Protein AF-A0A4Y2QGC3-F1 (afdb_monomer_lite)

InterPro domains:
  IPR009447 Phosphatidylinositol anchor biosynthesis protein PIGW/GWT1 [PF06423] (1-118)
  IPR009447 Phosphatidylinositol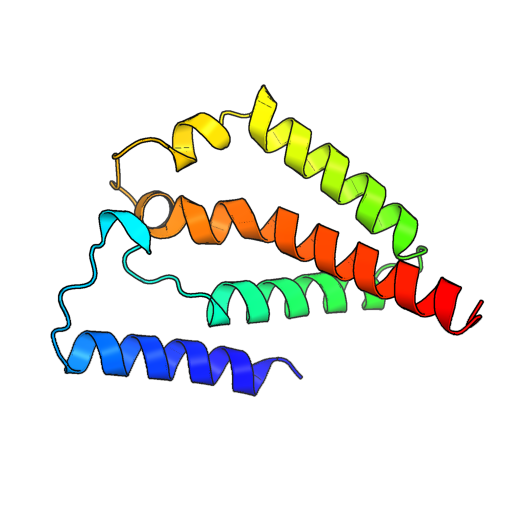 anchor biosynthesis protein PIGW/GWT1 [PTHR20661] (1-118)

Radius of gyration: 16.5 Å; chains: 1; bounding box: 41×24×43 Å

Structure (mmCIF, N/CA/C/O backbone):
data_AF-A0A4Y2QGC3-F1
#
_entry.id   AF-A0A4Y2QGC3-F1
#
loop_
_atom_site.group_PDB
_atom_site.id
_atom_site.type_symbol
_atom_site.label_atom_id
_atom_site.label_alt_id
_atom_site.label_comp_id
_atom_site.label_asym_id
_atom_site.label_entity_id
_atom_site.label_seq_id
_atom_site.pdbx_PDB_ins_code
_atom_site.Cartn_x
_atom_site.Cartn_y
_atom_site.Cartn_z
_atom_site.occupancy
_atom_site.B_iso_or_equiv
_atom_site.auth_seq_id
_atom_site.auth_comp_id
_atom_site.auth_asym_id
_atom_site.auth_atom_id
_atom_site.pdbx_PDB_model_num
ATOM 1 N N . SER A 1 1 ? -15.331 -5.304 -7.173 1.00 56.94 1 SER A N 1
ATOM 2 C CA . SER A 1 1 ? -14.602 -5.978 -8.270 1.00 56.94 1 SER A CA 1
ATOM 3 C C . SER A 1 1 ? -13.261 -5.307 -8.563 1.00 56.94 1 SER A C 1
ATOM 5 O O . SER A 1 1 ? -13.209 -4.079 -8.641 1.00 56.94 1 SER A O 1
ATOM 7 N N . SER A 1 2 ? -12.179 -6.087 -8.681 1.00 72.88 2 SER A N 1
ATOM 8 C CA . SER A 1 2 ? -10.811 -5.617 -9.021 1.00 72.88 2 SER A CA 1
ATOM 9 C C . SER A 1 2 ? -10.367 -6.014 -10.438 1.00 72.88 2 SER A C 1
ATOM 11 O O . SER A 1 2 ? -9.358 -5.524 -10.930 1.00 72.88 2 SER A O 1
ATOM 13 N N . PHE A 1 3 ? -11.158 -6.852 -11.113 1.00 73.31 3 PHE A N 1
ATOM 14 C CA . PHE A 1 3 ? -10.896 -7.395 -12.448 1.00 73.31 3 PHE A CA 1
ATOM 15 C C . PHE A 1 3 ? -10.540 -6.361 -13.540 1.00 73.31 3 PHE A C 1
ATOM 17 O O . PHE A 1 3 ? -9.518 -6.553 -14.195 1.00 73.31 3 PHE A O 1
ATOM 24 N N . PRO A 1 4 ? -11.269 -5.236 -13.722 1.00 77.31 4 PRO A N 1
ATOM 25 C CA . PRO A 1 4 ? -10.924 -4.273 -14.777 1.00 77.31 4 PRO A CA 1
ATOM 26 C C . PRO A 1 4 ? -9.569 -3.589 -14.546 1.00 77.31 4 PRO A C 1
ATOM 28 O O . PRO A 1 4 ? -8.854 -3.291 -15.495 1.00 77.31 4 PRO A O 1
ATOM 31 N N . ILE A 1 5 ? -9.180 -3.387 -13.284 1.00 76.38 5 ILE A N 1
ATOM 32 C CA . ILE A 1 5 ? -7.888 -2.784 -12.917 1.00 76.38 5 ILE A CA 1
ATOM 33 C C . ILE A 1 5 ? -6.751 -3.749 -13.259 1.00 76.38 5 ILE A C 1
ATOM 35 O O . ILE A 1 5 ? -5.720 -3.345 -13.789 1.00 76.38 5 ILE A O 1
ATOM 39 N N . PHE A 1 6 ? -6.960 -5.037 -12.992 1.00 75.31 6 PHE A N 1
ATOM 40 C CA . PHE A 1 6 ? -5.996 -6.077 -13.323 1.00 75.31 6 PHE A CA 1
ATOM 41 C C . PHE A 1 6 ? -5.807 -6.206 -14.841 1.00 75.31 6 PHE A C 1
ATOM 43 O O . PHE A 1 6 ? -4.677 -6.258 -15.325 1.00 75.31 6 PHE A O 1
ATOM 50 N N . LEU A 1 7 ? -6.909 -6.151 -15.598 1.00 80.31 7 LEU A N 1
ATOM 51 C CA . LEU A 1 7 ? -6.891 -6.165 -17.059 1.00 80.31 7 LEU A CA 1
ATOM 52 C C . LEU A 1 7 ? -6.153 -4.949 -17.640 1.00 80.31 7 LEU A C 1
ATOM 54 O O . LEU A 1 7 ? -5.315 -5.108 -18.524 1.00 80.31 7 LEU A O 1
ATOM 58 N N . LEU A 1 8 ? -6.388 -3.748 -17.099 1.00 79.69 8 LEU A N 1
ATOM 59 C CA . LEU A 1 8 ? -5.638 -2.542 -17.473 1.00 79.69 8 LEU A CA 1
ATOM 60 C C . LEU A 1 8 ? -4.131 -2.687 -17.212 1.00 79.69 8 LEU A C 1
ATOM 62 O O . LEU A 1 8 ? -3.321 -2.217 -18.012 1.00 79.69 8 LEU A O 1
ATOM 66 N N . GLY A 1 9 ? -3.746 -3.381 -16.135 1.00 77.19 9 GLY A N 1
ATOM 67 C CA . GLY A 1 9 ? -2.351 -3.717 -15.850 1.00 77.19 9 GLY A CA 1
ATOM 68 C C . GLY A 1 9 ? -1.705 -4.559 -16.950 1.00 77.19 9 GLY A C 1
ATOM 69 O O . GLY A 1 9 ? -0.597 -4.237 -17.385 1.00 77.19 9 GLY A O 1
ATOM 70 N N . PHE A 1 10 ? -2.407 -5.577 -17.454 1.00 78.62 10 PHE A N 1
ATOM 71 C CA . PHE A 1 10 ? -1.927 -6.393 -18.574 1.00 78.62 10 PHE A CA 1
ATOM 72 C C . PHE A 1 10 ? -1.912 -5.643 -19.900 1.00 78.62 10 PHE A C 1
ATOM 74 O O . PHE A 1 10 ? -0.929 -5.745 -20.629 1.00 78.62 10 PHE A O 1
ATOM 81 N N . ILE A 1 11 ? -2.951 -4.858 -20.197 1.00 82.50 11 ILE A N 1
ATOM 82 C CA . ILE A 1 11 ? -3.006 -4.042 -21.417 1.00 82.50 11 ILE A CA 1
ATOM 83 C C . ILE A 1 11 ? -1.820 -3.078 -21.453 1.00 82.50 11 ILE A C 1
ATOM 85 O O . ILE A 1 11 ? -1.127 -2.994 -22.464 1.00 82.50 11 ILE A O 1
ATOM 89 N N . ARG A 1 12 ? -1.525 -2.395 -20.337 1.00 79.00 12 ARG A N 1
ATOM 90 C CA . ARG A 1 12 ? -0.357 -1.509 -20.242 1.00 79.00 12 ARG A CA 1
ATOM 91 C C . ARG A 1 12 ? 0.943 -2.273 -20.461 1.00 79.00 12 ARG A C 1
ATOM 93 O O . ARG A 1 12 ? 1.804 -1.769 -21.175 1.00 79.00 12 ARG A O 1
ATOM 100 N N . LEU A 1 13 ? 1.102 -3.443 -19.838 1.00 77.25 13 LEU A N 1
ATOM 101 C CA . LEU A 1 13 ? 2.297 -4.270 -20.008 1.00 77.25 13 LEU A CA 1
ATOM 102 C C . LEU A 1 13 ? 2.491 -4.612 -21.490 1.00 77.25 13 LEU A C 1
ATOM 104 O O . LEU A 1 13 ? 3.507 -4.228 -22.067 1.00 77.25 13 LEU A O 1
ATOM 108 N N . ALA A 1 14 ? 1.477 -5.229 -22.101 1.00 75.00 14 ALA A N 1
ATOM 109 C CA . ALA A 1 14 ? 1.485 -5.653 -23.495 1.00 75.00 14 ALA A CA 1
ATOM 110 C C . ALA A 1 14 ? 1.745 -4.482 -24.451 1.00 75.00 14 ALA A C 1
ATOM 112 O O . ALA A 1 14 ? 2.606 -4.593 -25.317 1.00 75.00 14 ALA A O 1
ATOM 113 N N . ALA A 1 15 ? 1.085 -3.337 -24.252 1.00 74.94 15 ALA A N 1
ATOM 114 C CA . ALA A 1 15 ? 1.294 -2.144 -25.069 1.00 74.94 15 ALA A CA 1
ATOM 115 C C . ALA A 1 15 ? 2.730 -1.608 -24.950 1.00 74.94 15 ALA A C 1
ATOM 117 O O . ALA A 1 15 ? 3.360 -1.305 -25.959 1.00 74.94 15 ALA A O 1
ATOM 118 N N . THR A 1 16 ? 3.284 -1.527 -23.733 1.00 70.50 16 THR A N 1
ATOM 119 C CA . THR A 1 16 ? 4.655 -1.017 -23.549 1.00 70.50 16 THR A CA 1
ATOM 120 C C . THR A 1 16 ? 5.720 -1.956 -24.105 1.00 70.50 16 THR A C 1
ATOM 122 O O . THR A 1 16 ? 6.728 -1.479 -24.620 1.00 70.50 16 THR A O 1
ATOM 125 N N . THR A 1 17 ? 5.484 -3.269 -24.054 1.00 70.12 17 THR A N 1
ATOM 126 C CA . THR A 1 17 ? 6.364 -4.266 -24.673 1.00 70.12 17 THR A CA 1
ATOM 127 C C . THR A 1 17 ? 6.241 -4.250 -26.198 1.00 70.12 17 THR A C 1
A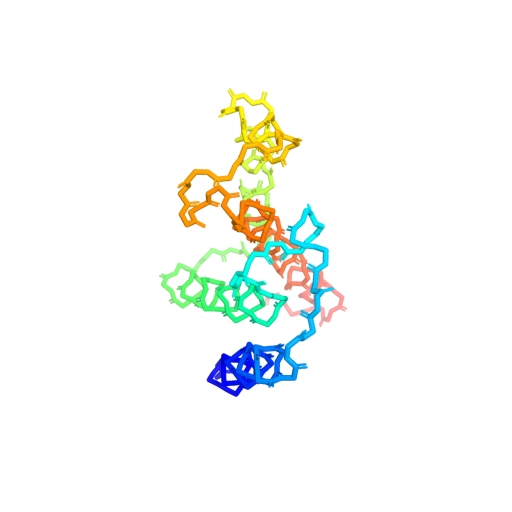TOM 129 O O . THR A 1 17 ? 7.258 -4.285 -26.881 1.00 70.12 17 THR A O 1
ATOM 132 N N . ALA A 1 18 ? 5.025 -4.128 -26.742 1.00 70.00 18 ALA A N 1
ATOM 133 C CA . ALA A 1 18 ? 4.777 -4.114 -28.186 1.00 70.00 18 ALA A CA 1
ATOM 134 C C . ALA A 1 18 ? 5.336 -2.864 -28.885 1.00 70.00 18 ALA A C 1
ATOM 136 O O . ALA A 1 18 ? 5.817 -2.953 -30.008 1.00 70.00 18 ALA A O 1
ATOM 137 N N . VAL A 1 19 ? 5.310 -1.709 -28.214 1.00 71.88 19 VAL A N 1
ATOM 138 C CA . VAL A 1 19 ? 5.859 -0.446 -28.742 1.00 71.88 19 VAL A CA 1
ATOM 139 C C . VAL A 1 19 ? 7.394 -0.393 -28.626 1.00 71.88 19 VAL A C 1
ATOM 141 O O . VAL A 1 19 ? 8.015 0.551 -29.104 1.00 71.88 19 VAL A O 1
ATOM 144 N N . GLY A 1 20 ? 8.037 -1.392 -28.004 1.00 58.72 20 GLY A N 1
ATOM 145 C CA . GLY A 1 20 ? 9.493 -1.405 -27.816 1.00 58.72 20 GLY A CA 1
ATOM 146 C C . GLY A 1 20 ? 9.991 -0.220 -26.986 1.00 58.72 20 GLY A C 1
ATOM 147 O O . GLY A 1 20 ? 11.126 0.230 -27.151 1.00 58.72 20 GLY A O 1
ATOM 148 N N . TYR A 1 21 ? 9.128 0.329 -26.123 1.00 53.47 21 TYR A N 1
ATOM 149 C CA . TYR A 1 21 ? 9.454 1.511 -25.340 1.00 53.47 21 TYR A CA 1
ATOM 150 C C . TYR A 1 21 ? 10.590 1.155 -24.380 1.00 53.47 21 TYR A C 1
ATOM 152 O O . TYR A 1 21 ? 10.407 0.322 -23.487 1.00 53.47 21 TYR A O 1
ATOM 160 N N . HIS A 1 22 ? 11.751 1.793 -24.548 1.00 52.78 22 HIS A N 1
ATOM 161 C CA . HIS A 1 22 ? 12.854 1.719 -23.593 1.00 52.78 22 HIS A CA 1
ATOM 162 C C . HIS A 1 22 ? 12.406 2.386 -22.291 1.00 52.78 22 HIS A C 1
ATOM 164 O O . HIS A 1 22 ? 12.653 3.564 -22.043 1.00 52.78 22 HIS A O 1
ATOM 170 N N . LYS A 1 23 ? 11.691 1.642 -21.446 1.00 56.50 23 LYS A N 1
ATOM 171 C CA . LYS A 1 23 ? 11.524 2.044 -20.055 1.00 56.50 23 LYS A CA 1
ATOM 172 C C . LYS A 1 23 ? 12.906 2.055 -19.434 1.00 56.50 23 LYS A C 1
ATOM 174 O O . LYS A 1 23 ? 13.664 1.102 -19.609 1.00 56.50 23 LYS A O 1
ATOM 179 N N . VAL A 1 24 ? 13.200 3.100 -18.670 1.00 57.62 24 VAL A N 1
ATOM 180 C CA . VAL A 1 24 ? 14.309 3.087 -17.722 1.00 57.62 24 VAL A CA 1
ATOM 181 C C . VAL A 1 24 ? 13.954 2.017 -16.685 1.00 57.62 24 VAL A C 1
ATOM 183 O O . VAL A 1 24 ? 13.303 2.276 -15.678 1.00 57.62 24 VAL A O 1
ATOM 186 N N . VAL A 1 25 ? 14.306 0.764 -16.993 1.00 58.81 25 VAL A N 1
ATOM 187 C CA . VAL A 1 25 ? 14.161 -0.412 -16.125 1.00 58.81 25 VAL A CA 1
ATOM 188 C C . VAL A 1 25 ? 14.684 -0.130 -14.707 1.00 58.81 25 VAL A C 1
ATOM 190 O O . VAL A 1 25 ? 14.070 -0.634 -13.762 1.00 58.81 25 VAL A O 1
ATOM 193 N N . PRO A 1 26 ? 15.731 0.711 -14.528 1.00 57.00 26 PRO A N 1
ATOM 194 C CA . PRO A 1 26 ? 16.154 1.178 -13.219 1.00 57.00 26 PRO A CA 1
ATOM 195 C C . PRO A 1 26 ? 15.111 1.875 -12.348 1.00 57.00 26 PRO A C 1
ATOM 197 O O . PRO A 1 26 ? 15.238 1.780 -11.134 1.00 57.00 26 PRO A O 1
ATOM 200 N N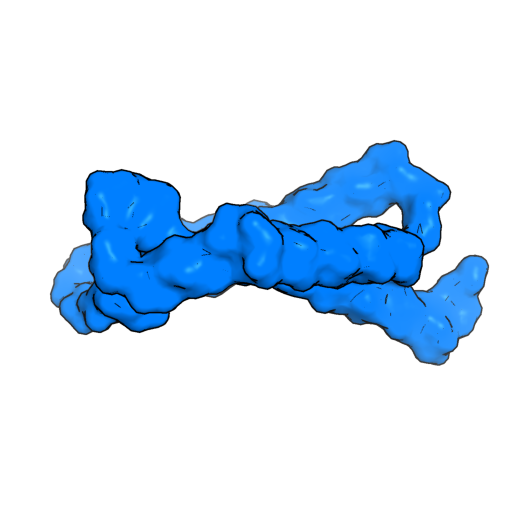 . GLU A 1 27 ? 14.104 2.525 -12.928 1.00 58.56 27 GLU A N 1
ATOM 201 C CA . GLU A 1 27 ? 13.186 3.418 -12.202 1.00 58.56 27 GLU A CA 1
ATOM 202 C C . GLU A 1 27 ? 11.782 2.839 -11.986 1.00 58.56 27 GLU A C 1
ATOM 204 O O . GLU A 1 27 ? 11.047 3.319 -11.132 1.00 58.56 27 GLU A O 1
ATOM 209 N N . TYR A 1 28 ? 11.366 1.853 -12.789 1.00 59.31 28 TYR A N 1
ATOM 210 C CA . TYR A 1 28 ? 9.969 1.381 -12.782 1.00 59.31 28 TYR A CA 1
ATOM 211 C C . TYR A 1 28 ? 9.812 -0.141 -12.708 1.00 59.31 28 TYR A C 1
ATOM 213 O O . TYR A 1 28 ? 8.686 -0.641 -12.656 1.00 59.31 28 TYR A O 1
ATOM 221 N N . GLY A 1 29 ? 10.921 -0.884 -12.698 1.00 66.19 29 GLY A N 1
ATOM 222 C CA . GLY A 1 29 ? 10.915 -2.340 -12.786 1.00 66.19 29 GLY A CA 1
ATOM 223 C C . GLY A 1 29 ? 10.515 -2.870 -14.168 1.00 66.19 29 GLY A C 1
ATOM 224 O O . GLY A 1 29 ? 10.063 -2.140 -15.052 1.00 66.19 29 GLY A O 1
ATOM 225 N N . VAL A 1 30 ? 10.735 -4.170 -14.380 1.00 70.44 30 VAL A N 1
ATOM 226 C CA . VAL A 1 30 ? 10.611 -4.792 -15.715 1.00 70.44 30 VAL A CA 1
ATOM 227 C C . VAL A 1 30 ? 9.157 -5.141 -16.051 1.00 70.44 30 VAL A C 1
ATOM 229 O O . VAL A 1 30 ? 8.679 -4.854 -17.147 1.00 70.44 30 VAL A O 1
ATOM 232 N N . HIS A 1 31 ? 8.442 -5.764 -15.110 1.00 77.50 31 HIS A N 1
ATOM 233 C CA . HIS A 1 31 ? 7.121 -6.362 -15.358 1.00 77.50 31 HIS A CA 1
ATOM 234 C C . HIS A 1 31 ? 6.012 -5.762 -14.497 1.00 77.50 31 HIS A C 1
ATOM 236 O O . HIS A 1 31 ? 4.827 -5.910 -14.796 1.00 77.50 31 HIS A O 1
ATOM 242 N N . TRP A 1 32 ? 6.378 -5.097 -13.410 1.00 78.50 32 TRP A N 1
ATOM 243 C CA . TRP A 1 32 ? 5.428 -4.562 -12.457 1.00 78.50 32 TRP A CA 1
ATOM 244 C C . TRP A 1 32 ? 4.994 -3.154 -12.836 1.00 78.50 32 TRP A C 1
ATOM 246 O O . TRP A 1 32 ? 5.741 -2.377 -13.424 1.00 78.50 32 TRP A O 1
ATOM 256 N N . ASN A 1 33 ? 3.749 -2.813 -12.525 1.00 83.19 33 ASN A N 1
ATOM 257 C CA . ASN A 1 33 ? 3.222 -1.482 -12.771 1.00 83.19 33 ASN A CA 1
ATOM 258 C C . ASN A 1 33 ? 2.238 -1.079 -11.672 1.00 83.19 33 ASN A C 1
ATOM 260 O O . ASN A 1 33 ? 1.786 -1.906 -10.879 1.00 83.19 33 ASN A O 1
ATOM 264 N N . PHE A 1 34 ? 1.887 0.206 -11.661 1.00 80.62 34 PHE A N 1
ATOM 265 C CA . PHE A 1 34 ? 0.960 0.784 -10.691 1.00 80.62 34 PHE A CA 1
ATOM 266 C C . PHE A 1 34 ? -0.389 0.050 -10.620 1.00 80.62 34 PHE A C 1
ATOM 268 O O . PHE A 1 34 ? -0.917 -0.154 -9.529 1.00 80.62 34 PHE A O 1
ATOM 275 N N . PHE A 1 35 ? -0.940 -0.393 -11.756 1.00 82.62 35 PHE A N 1
ATOM 276 C CA . PHE A 1 35 ? -2.227 -1.090 -11.780 1.00 82.62 35 PHE A CA 1
ATOM 277 C C . PHE A 1 35 ? -2.161 -2.445 -11.074 1.00 82.62 35 PHE A C 1
ATOM 279 O O . PHE A 1 35 ? -3.110 -2.804 -10.380 1.00 82.62 35 PHE A O 1
ATOM 286 N N . PHE A 1 36 ? -1.044 -3.170 -11.189 1.00 83.06 36 PHE A N 1
ATOM 287 C CA . PHE A 1 36 ? -0.843 -4.412 -10.442 1.00 83.06 36 PHE A CA 1
ATOM 288 C C . PHE A 1 36 ? -0.748 -4.163 -8.938 1.00 83.06 36 PHE A C 1
ATOM 290 O O . PHE A 1 36 ? -1.444 -4.842 -8.181 1.00 83.06 36 PHE A O 1
ATOM 297 N N . THR A 1 37 ? 0.015 -3.152 -8.505 1.00 88.19 37 THR A N 1
ATOM 298 C CA . THR A 1 37 ? 0.043 -2.751 -7.089 1.00 88.19 37 THR A CA 1
ATOM 299 C C . THR A 1 37 ? -1.363 -2.418 -6.595 1.00 88.19 37 THR A C 1
ATOM 301 O O . THR A 1 37 ? -1.818 -2.986 -5.607 1.00 88.19 37 THR A O 1
ATOM 304 N N . PHE A 1 38 ? -2.101 -1.575 -7.321 1.00 85.44 38 PHE A N 1
ATOM 305 C CA . PHE A 1 38 ? -3.438 -1.142 -6.919 1.00 85.44 38 PHE A CA 1
ATOM 306 C C . PHE A 1 38 ? -4.457 -2.294 -6.885 1.00 85.44 38 PHE A C 1
ATOM 308 O O . PHE A 1 38 ? -5.257 -2.398 -5.951 1.00 85.44 38 PHE A O 1
ATOM 315 N N . ALA A 1 39 ? -4.414 -3.195 -7.871 1.00 87.25 39 ALA A N 1
ATOM 316 C CA . ALA A 1 39 ? -5.273 -4.374 -7.912 1.00 87.25 39 ALA A CA 1
ATOM 317 C C . ALA A 1 39 ? -5.016 -5.299 -6.715 1.00 87.25 39 ALA A C 1
ATOM 319 O O . ALA A 1 39 ? -5.972 -5.723 -6.058 1.00 87.25 39 ALA A O 1
ATOM 320 N N . LEU A 1 40 ? -3.745 -5.572 -6.405 1.00 88.88 40 LEU A N 1
ATOM 321 C CA . LEU A 1 40 ? -3.358 -6.425 -5.283 1.00 88.88 40 LEU A CA 1
ATOM 322 C C . LEU A 1 40 ? -3.688 -5.787 -3.939 1.00 88.88 40 LEU A C 1
ATOM 324 O O . LEU A 1 40 ? -4.274 -6.461 -3.096 1.00 88.88 40 LEU A O 1
ATOM 328 N N . THR A 1 41 ? -3.416 -4.492 -3.755 1.00 91.56 41 THR A N 1
ATOM 329 C CA . THR A 1 41 ? -3.835 -3.757 -2.554 1.00 91.56 41 THR A CA 1
ATOM 330 C C . THR A 1 41 ? -5.335 -3.919 -2.327 1.00 91.56 41 THR A C 1
ATOM 332 O O . THR A 1 41 ? -5.755 -4.325 -1.246 1.00 91.56 41 THR A O 1
ATOM 335 N N . LYS A 1 42 ? -6.154 -3.693 -3.362 1.00 89.50 42 LYS A N 1
ATOM 336 C CA . LYS A 1 42 ? -7.610 -3.836 -3.259 1.00 89.50 42 LYS A CA 1
ATOM 337 C C . LYS A 1 42 ? -8.035 -5.268 -2.925 1.00 89.50 42 LYS A C 1
ATOM 339 O O . LYS A 1 42 ? -8.942 -5.448 -2.117 1.00 89.50 42 LYS A O 1
ATOM 344 N N . MET A 1 43 ? -7.401 -6.278 -3.528 1.00 88.69 43 MET A N 1
ATOM 345 C CA . MET A 1 43 ? -7.685 -7.689 -3.229 1.00 88.69 43 MET A CA 1
ATOM 346 C C . MET A 1 43 ? -7.352 -8.046 -1.776 1.00 88.69 43 MET A C 1
ATOM 348 O O . MET A 1 43 ? -8.179 -8.649 -1.093 1.00 88.69 43 MET A O 1
ATOM 352 N N . ILE A 1 44 ? -6.178 -7.634 -1.290 1.00 90.31 44 ILE A N 1
ATOM 353 C CA . ILE A 1 44 ? -5.725 -7.884 0.083 1.00 90.31 44 ILE A CA 1
ATOM 354 C C . ILE A 1 44 ? -6.673 -7.214 1.077 1.00 90.31 44 ILE A C 1
ATOM 356 O O . ILE A 1 44 ? -7.210 -7.880 1.960 1.00 90.31 44 ILE A O 1
ATOM 360 N N . CYS A 1 45 ? -6.945 -5.920 0.904 1.00 90.19 45 CYS A N 1
ATOM 361 C CA . CYS A 1 45 ? -7.814 -5.179 1.812 1.00 90.19 45 CYS A CA 1
ATOM 362 C C . CYS A 1 45 ? -9.245 -5.728 1.828 1.00 90.19 45 CYS A C 1
ATOM 364 O O . CYS A 1 45 ? -9.828 -5.858 2.901 1.00 90.19 45 CYS A O 1
ATOM 366 N N . TYR A 1 46 ? -9.804 -6.086 0.667 1.00 89.12 46 TYR A N 1
ATOM 367 C CA . TYR A 1 46 ? -11.131 -6.702 0.598 1.00 89.12 46 TYR A CA 1
ATOM 368 C C . TYR A 1 46 ? -11.172 -8.041 1.340 1.00 89.12 46 TYR A C 1
ATOM 370 O O . TYR A 1 46 ? -12.079 -8.266 2.136 1.00 89.12 46 TYR A O 1
ATOM 378 N N . THR A 1 47 ? -10.169 -8.896 1.130 1.00 88.19 47 THR A N 1
ATOM 379 C CA . THR A 1 47 ? -10.078 -10.200 1.802 1.00 88.19 47 THR A CA 1
ATOM 380 C C . THR A 1 47 ? -9.991 -10.032 3.318 1.00 88.19 47 THR A C 1
ATOM 382 O O . THR A 1 47 ? -10.731 -10.683 4.049 1.00 88.19 47 THR A O 1
ATOM 385 N N . ILE A 1 48 ? -9.151 -9.110 3.799 1.00 87.75 48 ILE A N 1
ATOM 386 C CA . ILE A 1 48 ? -9.001 -8.826 5.233 1.00 87.75 48 ILE A CA 1
ATOM 387 C C . ILE A 1 48 ? -10.315 -8.321 5.838 1.00 87.75 48 ILE A C 1
ATOM 389 O O . ILE A 1 48 ? -10.733 -8.835 6.869 1.00 87.75 48 ILE A O 1
ATOM 393 N N . LEU A 1 49 ? -10.987 -7.357 5.198 1.00 86.00 49 LEU A N 1
ATOM 394 C CA . LEU A 1 49 ? -12.258 -6.812 5.696 1.00 86.00 49 LEU A CA 1
ATOM 395 C C . LEU A 1 49 ? -13.398 -7.836 5.668 1.00 86.00 49 LEU A C 1
ATOM 397 O O . LEU A 1 49 ? -14.298 -7.768 6.500 1.00 86.00 49 LEU A O 1
ATOM 401 N N . TYR A 1 50 ? -13.378 -8.757 4.703 1.00 86.50 50 TYR A N 1
ATOM 402 C CA . TYR A 1 50 ? -14.383 -9.807 4.588 1.00 86.50 50 TYR A CA 1
ATOM 403 C C . TYR A 1 50 ? -14.195 -10.901 5.646 1.00 86.50 50 TYR A C 1
ATOM 405 O O . TYR A 1 50 ? -15.166 -11.347 6.254 1.00 86.50 50 TYR A O 1
ATOM 413 N N . VAL A 1 51 ? -12.949 -11.324 5.880 1.00 88.19 51 VAL A N 1
ATOM 414 C CA . VAL A 1 51 ? -12.625 -12.421 6.805 1.00 88.19 51 VAL A CA 1
ATOM 415 C C . VAL A 1 51 ? -12.589 -11.945 8.257 1.00 88.19 51 VAL A C 1
ATOM 417 O O . VAL A 1 51 ? -13.041 -12.659 9.150 1.00 88.19 51 VAL A O 1
ATOM 420 N N . ILE A 1 52 ? -12.062 -10.745 8.513 1.00 86.38 52 ILE A N 1
ATOM 421 C CA . ILE A 1 52 ? -11.790 -10.262 9.866 1.00 86.38 52 ILE A CA 1
ATOM 422 C C . ILE A 1 52 ? -12.654 -9.040 10.181 1.00 86.38 52 ILE A C 1
ATOM 424 O O . ILE A 1 52 ? -12.494 -7.962 9.609 1.00 86.38 52 ILE A O 1
ATOM 4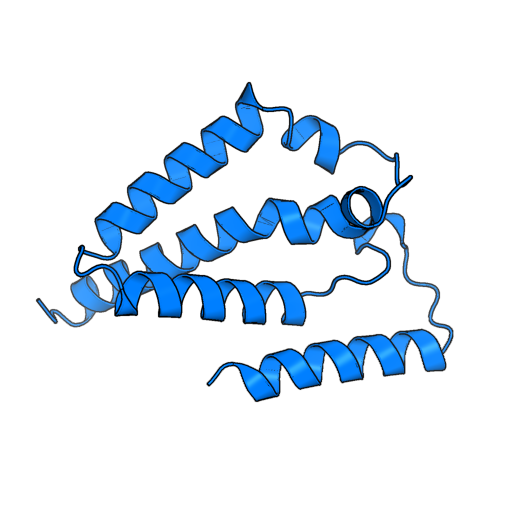28 N N . LYS A 1 53 ? -13.528 -9.183 11.180 1.00 81.62 53 LYS A N 1
ATOM 429 C CA . LYS A 1 53 ? -14.403 -8.111 11.679 1.00 81.62 53 LYS A CA 1
ATOM 430 C C . LYS A 1 53 ? -13.706 -7.239 12.729 1.00 81.62 53 LYS A C 1
ATOM 432 O O . LYS A 1 53 ? -14.185 -7.108 13.850 1.00 81.62 53 LYS A O 1
ATOM 437 N N . LEU A 1 54 ? -12.559 -6.662 12.381 1.00 82.62 54 LEU A N 1
ATOM 438 C CA . LEU A 1 54 ? -11.858 -5.686 13.224 1.00 82.62 54 LEU A CA 1
ATOM 439 C C . LEU A 1 54 ? -11.975 -4.273 12.632 1.00 82.62 54 LEU A C 1
ATOM 441 O O . LEU A 1 54 ? -12.167 -4.118 11.421 1.00 82.62 54 LEU A O 1
ATOM 445 N N . PRO A 1 55 ? -11.871 -3.217 13.460 1.00 86.19 55 PRO A N 1
ATOM 446 C CA . PRO A 1 55 ? -11.905 -1.849 12.968 1.00 86.19 55 PRO A CA 1
ATOM 447 C C . PRO A 1 55 ? -10.718 -1.581 12.036 1.00 86.19 55 PRO A C 1
ATOM 449 O O . PRO A 1 55 ? -9.575 -1.922 12.339 1.00 86.19 55 PRO A O 1
ATOM 452 N N . ALA A 1 56 ? -10.988 -0.913 10.912 1.00 85.94 56 ALA A N 1
ATOM 453 C CA . ALA A 1 56 ? -9.982 -0.593 9.899 1.00 85.94 56 ALA A CA 1
ATOM 454 C C . ALA A 1 56 ? -8.794 0.198 10.476 1.00 85.94 56 ALA A C 1
ATOM 456 O O . ALA A 1 56 ? -7.658 -0.023 10.066 1.00 85.94 56 ALA A O 1
ATOM 457 N N . GLY A 1 57 ? -9.034 1.061 11.470 1.00 88.19 57 GLY A N 1
ATOM 458 C CA . GLY A 1 57 ? -7.974 1.792 12.166 1.00 88.19 57 GLY A CA 1
ATOM 459 C C . GLY A 1 57 ? -6.945 0.894 12.861 1.00 88.19 57 GLY A C 1
ATOM 460 O O . GLY A 1 57 ? -5.757 1.203 12.825 1.00 88.19 57 GLY A O 1
ATOM 461 N N . LEU A 1 58 ? -7.365 -0.243 13.430 1.00 89.25 58 LEU A N 1
ATOM 462 C CA . LEU A 1 58 ? -6.435 -1.183 14.066 1.00 89.25 58 LEU A CA 1
ATOM 463 C C . LEU A 1 58 ? -5.558 -1.878 13.021 1.00 89.25 58 LEU A C 1
ATOM 465 O O . LEU A 1 58 ? -4.356 -2.024 13.230 1.00 89.25 58 LEU A O 1
ATOM 469 N N . PHE A 1 59 ? -6.135 -2.244 11.874 1.00 91.25 59 PHE A N 1
ATOM 470 C CA . PHE A 1 59 ? -5.358 -2.774 10.756 1.00 91.25 59 PHE A CA 1
ATOM 471 C C . PHE A 1 59 ? -4.351 -1.763 10.229 1.00 91.25 59 PHE A C 1
ATOM 473 O O . PHE A 1 59 ? -3.198 -2.130 10.054 1.00 91.25 59 PHE A O 1
ATOM 480 N N . ALA A 1 60 ? -4.749 -0.502 10.045 1.00 91.38 60 ALA A N 1
ATOM 481 C CA . ALA A 1 60 ? -3.833 0.554 9.626 1.00 91.38 60 ALA A CA 1
ATOM 482 C C . ALA A 1 60 ? -2.649 0.708 10.597 1.00 91.38 60 ALA A C 1
ATOM 484 O O . ALA A 1 60 ? -1.497 0.773 10.170 1.00 91.38 60 ALA A O 1
ATOM 485 N N . ALA A 1 61 ? -2.921 0.715 11.906 1.00 92.75 61 ALA A N 1
ATOM 486 C CA . ALA A 1 61 ? -1.881 0.793 12.928 1.00 92.75 61 ALA A CA 1
ATOM 487 C C . ALA A 1 61 ? -0.958 -0.439 12.912 1.00 92.75 61 ALA A C 1
ATOM 489 O O . ALA A 1 61 ? 0.262 -0.308 12.980 1.00 92.75 61 ALA A O 1
ATOM 490 N N . ALA A 1 62 ? -1.515 -1.642 12.771 1.00 92.94 62 ALA A N 1
ATOM 491 C CA . ALA A 1 62 ? -0.716 -2.858 12.686 1.00 92.94 62 ALA A CA 1
ATOM 492 C C . ALA A 1 62 ? 0.160 -2.871 11.424 1.00 92.94 62 ALA A C 1
ATOM 494 O O . ALA A 1 62 ? 1.363 -3.120 11.504 1.00 92.94 62 ALA A O 1
ATOM 495 N N . THR A 1 63 ? -0.411 -2.564 10.256 1.00 92.12 63 THR A N 1
ATOM 496 C CA . THR A 1 63 ? 0.315 -2.626 8.984 1.00 92.12 63 THR A CA 1
ATOM 497 C C . THR A 1 63 ? 1.375 -1.538 8.871 1.00 92.12 63 THR A C 1
ATOM 499 O O . THR A 1 63 ? 2.433 -1.829 8.319 1.00 92.12 63 THR A O 1
ATOM 502 N N . VAL A 1 64 ? 1.166 -0.339 9.438 1.00 94.12 64 VAL A N 1
ATOM 503 C CA . VAL A 1 64 ? 2.203 0.711 9.439 1.00 94.12 64 VAL A CA 1
ATOM 504 C C . VAL A 1 64 ? 3.401 0.313 10.296 1.00 94.12 64 VAL A C 1
ATOM 506 O O . VAL A 1 64 ? 4.542 0.471 9.867 1.00 94.12 64 VAL A O 1
ATOM 509 N N . VAL A 1 65 ? 3.158 -0.269 11.477 1.00 94.56 65 VAL A N 1
ATOM 510 C CA . VAL A 1 65 ? 4.231 -0.733 12.366 1.00 94.56 65 VAL A CA 1
ATOM 511 C C . VAL A 1 65 ? 4.995 -1.874 11.704 1.00 94.56 65 VAL A C 1
ATOM 513 O O . VAL A 1 65 ? 6.221 -1.828 11.633 1.00 94.56 65 VAL A O 1
ATOM 516 N N . ILE A 1 66 ? 4.287 -2.864 11.154 1.00 93.00 66 ILE A N 1
ATOM 517 C CA . ILE A 1 66 ? 4.914 -3.980 10.437 1.00 93.00 66 ILE A CA 1
ATOM 518 C C . ILE A 1 66 ? 5.723 -3.459 9.245 1.00 93.00 66 ILE A C 1
ATOM 520 O O . ILE A 1 66 ? 6.867 -3.872 9.070 1.00 93.00 66 ILE A O 1
ATOM 524 N N . HIS A 1 67 ? 5.181 -2.530 8.451 1.00 92.00 67 HIS A N 1
ATOM 525 C CA . HIS A 1 67 ? 5.891 -1.975 7.296 1.00 92.00 67 HIS A CA 1
ATOM 526 C C . HIS A 1 67 ? 7.158 -1.242 7.706 1.00 92.00 67 HIS A C 1
ATOM 528 O O . HIS A 1 67 ? 8.216 -1.520 7.147 1.00 92.00 67 HIS A O 1
ATOM 534 N N . GLN A 1 68 ? 7.087 -0.400 8.736 1.00 92.62 68 GLN A N 1
ATOM 535 C CA . GLN A 1 68 ? 8.252 0.318 9.238 1.00 92.62 68 GLN A CA 1
ATOM 536 C C . GLN A 1 68 ? 9.318 -0.632 9.799 1.00 92.62 68 GLN A C 1
ATOM 538 O O . GLN A 1 68 ? 10.512 -0.424 9.566 1.00 92.62 68 GLN A O 1
ATOM 543 N N . LEU A 1 69 ? 8.909 -1.690 10.508 1.00 92.06 69 LEU A N 1
ATOM 544 C CA . LEU A 1 69 ? 9.821 -2.708 11.031 1.00 92.06 69 LEU A CA 1
ATOM 545 C C . LEU A 1 69 ? 10.496 -3.487 9.904 1.00 92.06 69 LEU A C 1
ATOM 547 O O . LEU A 1 69 ? 11.713 -3.648 9.924 1.00 92.06 69 LEU A O 1
ATOM 551 N N . VAL A 1 70 ? 9.745 -3.924 8.895 1.00 90.50 70 VAL A N 1
ATOM 552 C CA . VAL A 1 70 ? 10.308 -4.623 7.731 1.00 90.50 70 VAL A CA 1
ATOM 553 C C . VAL A 1 70 ? 11.268 -3.708 6.965 1.00 90.50 70 VAL A C 1
ATOM 555 O O . VAL A 1 70 ? 12.367 -4.127 6.598 1.00 90.50 70 VAL A O 1
ATOM 558 N N . LEU A 1 71 ? 10.902 -2.440 6.784 1.00 89.25 71 LEU A N 1
ATOM 559 C CA . LEU A 1 71 ? 11.736 -1.462 6.095 1.00 89.25 71 LEU A CA 1
ATOM 560 C C . LEU A 1 71 ? 13.053 -1.205 6.839 1.00 89.25 71 LEU A C 1
ATOM 562 O O . LEU A 1 71 ? 14.115 -1.193 6.220 1.00 89.25 71 LEU A O 1
ATOM 566 N N . SER A 1 72 ? 12.982 -1.057 8.164 1.00 87.06 72 SER A N 1
ATOM 567 C CA . SER A 1 72 ? 14.114 -0.629 8.998 1.00 87.06 72 SER A CA 1
ATOM 568 C C . SER A 1 72 ? 14.988 -1.777 9.503 1.00 87.06 72 SER A C 1
ATOM 570 O O . SER A 1 72 ? 16.194 -1.611 9.657 1.00 87.06 72 SER A O 1
ATOM 572 N N . LYS A 1 73 ? 14.388 -2.925 9.835 1.00 85.75 73 LYS A N 1
ATOM 573 C CA . LYS A 1 73 ? 15.063 -4.050 10.505 1.00 85.75 73 LYS A CA 1
ATOM 574 C C . LYS A 1 73 ? 15.261 -5.255 9.595 1.00 85.75 73 LYS A C 1
ATOM 576 O O . LYS A 1 73 ? 16.256 -5.950 9.752 1.00 85.75 73 LYS A O 1
ATOM 581 N N . ALA A 1 74 ? 14.358 -5.496 8.644 1.00 84.94 74 ALA A N 1
ATOM 582 C CA . ALA A 1 74 ? 14.444 -6.655 7.750 1.00 84.94 74 ALA A CA 1
ATOM 583 C C . ALA A 1 74 ? 15.237 -6.381 6.457 1.00 84.94 74 ALA A C 1
ATOM 585 O O . ALA A 1 74 ? 15.256 -7.220 5.561 1.00 84.94 74 ALA A O 1
ATOM 586 N N . GLY A 1 75 ? 15.879 -5.212 6.330 1.00 84.62 75 GLY A N 1
ATOM 587 C CA . GLY A 1 75 ? 16.713 -4.882 5.169 1.00 84.62 75 GLY A CA 1
ATOM 588 C C . GLY A 1 75 ? 15.930 -4.640 3.873 1.00 84.62 75 GLY A C 1
ATOM 589 O O . GLY A 1 75 ? 16.519 -4.603 2.796 1.00 84.62 75 GLY A O 1
ATOM 590 N N . LEU A 1 76 ? 14.606 -4.445 3.935 1.00 85.75 76 LEU A N 1
ATOM 591 C CA . LEU A 1 76 ? 13.825 -4.147 2.732 1.00 85.75 76 LEU A CA 1
ATOM 592 C C . LEU A 1 76 ? 14.251 -2.806 2.108 1.00 85.75 76 LEU A C 1
ATOM 594 O O . LEU A 1 76 ? 14.298 -2.699 0.886 1.00 85.75 76 LEU A O 1
ATOM 598 N N . ALA A 1 77 ? 14.626 -1.811 2.921 1.00 86.69 77 ALA A N 1
ATOM 599 C CA . ALA A 1 77 ? 15.123 -0.528 2.419 1.00 86.69 77 ALA A CA 1
ATOM 600 C C . ALA A 1 77 ? 16.408 -0.686 1.593 1.00 86.69 77 ALA A C 1
ATOM 602 O O . ALA A 1 77 ? 16.506 -0.155 0.488 1.00 86.69 77 ALA A O 1
ATOM 603 N N . THR A 1 78 ? 17.375 -1.457 2.096 1.00 86.06 78 THR A N 1
ATOM 604 C CA . THR A 1 78 ? 18.641 -1.696 1.391 1.00 86.06 78 THR A CA 1
ATOM 605 C C . THR A 1 78 ? 18.424 -2.521 0.126 1.00 86.06 78 THR A C 1
ATOM 607 O O . THR A 1 78 ? 19.054 -2.253 -0.895 1.00 86.06 78 THR A O 1
ATOM 610 N N . LEU A 1 79 ? 17.485 -3.472 0.152 1.00 85.56 79 LEU A N 1
ATOM 611 C CA . LEU A 1 79 ? 17.100 -4.235 -1.030 1.00 85.56 79 LEU A CA 1
ATOM 612 C C . LEU A 1 79 ? 16.476 -3.338 -2.106 1.00 85.56 79 LEU A C 1
ATOM 614 O O . LEU A 1 79 ? 16.883 -3.441 -3.263 1.00 85.56 79 LEU A O 1
ATOM 618 N N . ILE A 1 80 ? 15.539 -2.456 -1.740 1.00 85.56 80 ILE A N 1
ATOM 619 C CA . ILE A 1 80 ? 14.873 -1.532 -2.672 1.00 85.56 80 ILE A CA 1
ATOM 620 C C . ILE A 1 80 ? 15.882 -0.582 -3.329 1.00 85.56 80 ILE A C 1
ATOM 622 O O . ILE A 1 80 ? 15.838 -0.428 -4.543 1.00 85.56 80 ILE A O 1
ATOM 626 N N . VAL A 1 81 ? 16.806 -0.004 -2.555 1.00 85.12 81 VAL A N 1
ATOM 627 C CA . VAL A 1 81 ? 17.803 0.963 -3.059 1.00 85.12 81 VAL A CA 1
ATOM 628 C C . VAL A 1 81 ? 18.924 0.297 -3.865 1.00 85.12 81 VAL A C 1
ATOM 630 O O . VAL A 1 81 ? 19.557 0.944 -4.692 1.00 85.12 81 VAL A O 1
ATOM 633 N N . SER A 1 82 ? 19.187 -0.995 -3.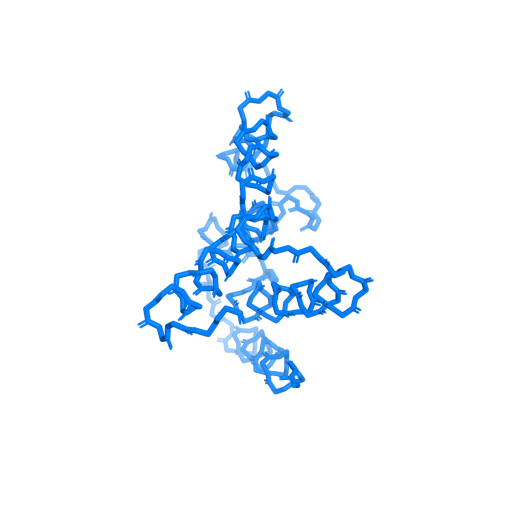651 1.00 84.62 82 SER A N 1
ATOM 634 C CA . SER A 1 82 ? 20.215 -1.720 -4.405 1.00 84.62 82 SER A CA 1
ATOM 635 C C . SER A 1 82 ? 19.958 -1.669 -5.918 1.00 84.62 82 SER A C 1
ATOM 637 O O . SER A 1 82 ? 18.820 -1.731 -6.367 1.00 84.62 82 SER A O 1
ATOM 639 N N . GLU A 1 83 ? 21.003 -1.670 -6.739 1.00 79.88 83 GLU A N 1
ATOM 640 C CA . GLU A 1 83 ? 20.850 -1.764 -8.199 1.00 79.88 83 GLU A CA 1
ATOM 641 C C . GLU A 1 83 ? 20.692 -3.211 -8.697 1.00 79.88 83 GLU A C 1
ATOM 643 O O . GLU A 1 83 ? 20.310 -3.446 -9.844 1.00 79.88 83 GLU A O 1
ATOM 648 N N . MET A 1 84 ? 20.932 -4.207 -7.832 1.00 80.75 84 MET A N 1
ATOM 649 C CA . MET A 1 84 ? 20.854 -5.619 -8.210 1.00 80.75 84 MET A CA 1
ATOM 650 C C . MET A 1 84 ? 19.424 -6.033 -8.587 1.00 80.75 84 MET A C 1
ATOM 652 O O . MET A 1 84 ? 18.466 -5.768 -7.848 1.00 80.75 84 MET A O 1
ATOM 656 N N . ARG A 1 85 ? 19.308 -6.705 -9.743 1.00 77.19 85 ARG A N 1
ATOM 657 C CA . ARG A 1 85 ? 18.067 -7.242 -10.325 1.00 77.19 85 ARG A CA 1
ATOM 658 C C . ARG A 1 85 ? 18.278 -8.652 -10.897 1.00 77.19 85 ARG A C 1
ATOM 660 O O . ARG A 1 85 ? 18.221 -8.850 -12.106 1.00 77.19 85 ARG A O 1
ATOM 667 N N . ARG A 1 86 ? 18.554 -9.637 -10.036 1.00 82.62 86 ARG A N 1
ATOM 668 C CA . ARG A 1 86 ? 18.852 -11.031 -10.437 1.00 82.62 86 ARG A CA 1
ATOM 669 C C . ARG A 1 86 ? 17.608 -11.892 -10.642 1.00 82.62 86 ARG A C 1
ATOM 671 O O . ARG A 1 86 ? 17.605 -12.774 -11.489 1.00 82.62 86 ARG A O 1
ATOM 678 N N . ASN A 1 87 ? 16.554 -11.623 -9.874 1.00 83.50 87 ASN A N 1
ATOM 679 C CA . ASN A 1 87 ? 15.327 -12.422 -9.842 1.00 83.50 87 ASN A CA 1
ATOM 680 C C . ASN A 1 87 ? 14.098 -11.564 -10.164 1.00 83.50 87 ASN A C 1
ATOM 682 O O . ASN A 1 87 ? 14.136 -10.344 -10.007 1.00 83.50 87 ASN A O 1
ATOM 686 N N . PHE A 1 88 ? 12.967 -12.195 -10.506 1.00 82.31 88 PHE A N 1
ATOM 687 C CA . PHE A 1 88 ? 11.694 -11.492 -10.742 1.00 82.31 88 PHE A CA 1
ATOM 688 C C . PHE A 1 88 ? 11.304 -10.563 -9.581 1.00 82.31 88 PHE A C 1
ATOM 690 O O . PHE A 1 88 ? 10.821 -9.455 -9.808 1.00 82.31 88 PHE A O 1
ATOM 697 N N . PHE A 1 89 ? 11.546 -10.991 -8.339 1.00 81.56 89 PHE A N 1
ATOM 698 C CA . PHE A 1 89 ? 11.299 -10.164 -7.160 1.00 81.56 89 PHE A CA 1
ATOM 699 C C . PHE A 1 89 ? 12.202 -8.925 -7.135 1.00 81.56 89 PHE A C 1
ATOM 701 O O . PHE A 1 89 ? 11.702 -7.815 -7.000 1.00 81.56 89 PHE A O 1
ATOM 708 N N . GLU A 1 90 ? 13.513 -9.085 -7.337 1.00 84.19 90 GLU A N 1
ATOM 709 C CA . GLU A 1 90 ? 14.461 -7.962 -7.352 1.00 84.19 90 GLU A CA 1
ATOM 710 C C . GLU A 1 90 ? 14.200 -7.001 -8.523 1.00 84.19 90 GLU A C 1
ATOM 712 O O . GLU A 1 90 ? 14.333 -5.789 -8.376 1.00 84.19 90 GLU A O 1
ATOM 717 N N . ALA A 1 91 ? 13.755 -7.520 -9.669 1.00 84.75 91 ALA A N 1
ATOM 718 C CA . ALA A 1 91 ? 13.396 -6.722 -10.838 1.00 84.75 91 ALA A CA 1
ATOM 719 C C . ALA A 1 91 ? 12.164 -5.825 -10.620 1.00 84.75 91 ALA A C 1
ATOM 721 O O . ALA A 1 91 ? 11.971 -4.872 -11.371 1.00 84.75 91 ALA A O 1
ATOM 722 N N . ASN A 1 92 ? 11.336 -6.127 -9.614 1.00 86.69 92 ASN A N 1
ATOM 723 C CA . ASN A 1 92 ? 10.058 -5.463 -9.333 1.00 86.69 92 ASN A CA 1
ATOM 724 C C . ASN A 1 92 ? 9.921 -5.030 -7.859 1.00 86.69 92 ASN A C 1
ATOM 726 O O . ASN A 1 92 ? 8.825 -4.726 -7.380 1.00 86.69 92 ASN A O 1
ATOM 730 N N . LYS A 1 93 ? 11.035 -5.023 -7.124 1.00 86.94 93 LYS A N 1
ATOM 731 C CA . LYS A 1 93 ? 11.088 -4.884 -5.664 1.00 86.94 93 LYS A CA 1
ATOM 732 C C . LYS A 1 93 ? 10.491 -3.593 -5.125 1.00 86.94 93 LYS A C 1
ATOM 734 O O . LYS A 1 93 ? 9.943 -3.603 -4.032 1.00 86.94 93 LYS A O 1
ATOM 739 N N . GLU A 1 94 ? 10.544 -2.506 -5.884 1.00 85.94 94 GLU A N 1
ATOM 740 C CA . GLU A 1 94 ? 9.928 -1.228 -5.511 1.00 85.94 94 GLU A CA 1
ATOM 741 C C . GLU A 1 94 ? 8.397 -1.347 -5.477 1.00 85.94 94 GLU A C 1
ATOM 743 O O . GLU A 1 94 ? 7.738 -0.964 -4.507 1.00 85.94 94 GLU A O 1
ATOM 748 N N . GLY A 1 95 ? 7.818 -1.964 -6.510 1.00 84.38 95 GLY A N 1
ATOM 749 C CA . GLY A 1 95 ? 6.380 -2.201 -6.605 1.00 84.38 95 GLY A CA 1
ATOM 750 C C . GLY A 1 95 ? 5.870 -3.207 -5.574 1.00 84.38 95 GLY A C 1
ATOM 751 O O . GLY A 1 95 ? 4.799 -3.017 -5.002 1.00 84.38 95 GLY A O 1
ATOM 752 N N . ILE A 1 96 ? 6.650 -4.253 -5.293 1.00 87.56 96 ILE A N 1
ATOM 753 C CA . ILE A 1 96 ? 6.280 -5.277 -4.307 1.00 87.56 96 ILE A CA 1
ATOM 754 C C . ILE A 1 96 ? 6.494 -4.765 -2.875 1.00 87.56 96 ILE A C 1
ATOM 756 O O . ILE A 1 96 ? 5.619 -4.919 -2.024 1.00 87.56 96 ILE A O 1
ATOM 760 N N . GLY A 1 97 ? 7.620 -4.103 -2.604 1.00 87.19 97 GLY A N 1
ATOM 761 C CA . GLY A 1 97 ? 7.954 -3.550 -1.289 1.00 87.19 97 GLY A CA 1
ATOM 762 C C . GLY A 1 97 ? 7.031 -2.409 -0.850 1.00 87.19 97 GLY A C 1
ATOM 763 O O . GLY A 1 97 ? 6.807 -2.214 0.346 1.00 87.19 97 GLY A O 1
ATOM 764 N N . SER A 1 98 ? 6.433 -1.690 -1.804 1.00 88.94 98 SER A N 1
ATOM 765 C CA . SER A 1 98 ? 5.436 -0.649 -1.526 1.00 88.94 98 SER A CA 1
ATOM 766 C C . SER A 1 98 ? 4.031 -1.193 -1.244 1.00 88.94 98 SER A C 1
ATOM 768 O O . SER A 1 98 ? 3.210 -0.472 -0.676 1.00 88.94 98 SER A O 1
ATOM 770 N N . LEU A 1 99 ? 3.740 -2.461 -1.566 1.00 91.25 99 LEU A N 1
ATOM 771 C CA . LEU A 1 99 ? 2.398 -3.045 -1.452 1.00 91.25 99 LEU A CA 1
ATOM 772 C C . LEU A 1 99 ? 1.821 -2.935 -0.033 1.00 91.25 99 LEU A C 1
ATOM 774 O O . LEU A 1 99 ? 0.662 -2.558 0.138 1.00 91.25 99 LEU A O 1
ATOM 778 N N . LEU A 1 100 ? 2.637 -3.215 0.987 1.00 90.75 100 LEU A N 1
ATOM 779 C CA . LEU A 1 100 ? 2.223 -3.137 2.391 1.00 90.75 100 LEU A CA 1
ATOM 780 C C . LEU A 1 100 ? 1.943 -1.685 2.831 1.00 90.75 100 LEU A C 1
ATOM 782 O O . LEU A 1 100 ? 0.999 -1.426 3.582 1.00 90.75 100 LEU A O 1
ATOM 786 N N . GLY A 1 101 ? 2.707 -0.724 2.305 1.00 91.25 101 GLY A N 1
ATOM 787 C CA . GLY A 1 101 ? 2.450 0.704 2.498 1.00 91.25 101 GLY A CA 1
ATOM 788 C C . GLY A 1 101 ? 1.118 1.133 1.875 1.00 91.25 101 GLY A C 1
ATOM 789 O O . GLY A 1 101 ? 0.317 1.801 2.525 1.00 91.25 101 GLY A O 1
ATOM 790 N N . PHE A 1 102 ? 0.808 0.669 0.661 1.00 92.69 102 PHE A N 1
ATOM 791 C CA . PHE A 1 102 ? -0.488 0.934 0.024 1.00 92.69 102 PHE A CA 1
ATOM 792 C C . PHE A 1 102 ? -1.667 0.307 0.779 1.00 92.69 102 PHE A C 1
ATOM 794 O O . PHE A 1 102 ? -2.715 0.940 0.904 1.00 92.69 102 PHE A O 1
ATOM 801 N N . VAL A 1 103 ? -1.503 -0.904 1.322 1.00 93.12 103 VAL A N 1
ATOM 802 C CA . VAL A 1 103 ? -2.509 -1.537 2.195 1.00 93.12 103 VAL A CA 1
ATOM 803 C C . VAL A 1 103 ? -2.762 -0.681 3.439 1.00 93.12 103 VAL A C 1
ATOM 805 O O . VAL A 1 103 ? -3.914 -0.450 3.805 1.00 93.12 103 VAL A O 1
ATOM 808 N N . THR A 1 104 ? -1.701 -0.148 4.045 1.00 93.31 104 THR A N 1
ATOM 809 C CA . THR A 1 104 ? -1.802 0.768 5.189 1.00 93.31 104 THR A CA 1
ATOM 810 C C . THR A 1 104 ? -2.592 2.026 4.829 1.00 93.31 104 THR A C 1
ATOM 812 O O . THR A 1 104 ? -3.567 2.353 5.506 1.00 93.31 104 THR A O 1
ATOM 815 N N . LEU A 1 105 ? -2.232 2.692 3.726 1.00 93.44 105 LEU A N 1
ATOM 816 C CA . LEU A 1 105 ? -2.923 3.896 3.253 1.00 93.44 105 LEU A CA 1
ATOM 817 C C . LEU A 1 105 ? -4.405 3.638 2.958 1.00 93.44 105 LEU A C 1
ATOM 819 O O . LEU A 1 105 ? -5.251 4.472 3.281 1.00 93.44 105 LEU A O 1
ATOM 823 N N . TYR A 1 106 ? -4.734 2.473 2.398 1.00 93.19 106 TYR A N 1
ATOM 824 C CA . TYR A 1 106 ? -6.120 2.080 2.161 1.00 93.19 106 TYR A CA 1
ATOM 825 C C . TYR A 1 106 ? -6.916 2.013 3.470 1.00 93.19 106 TYR A C 1
ATOM 827 O O . TYR A 1 106 ? -7.990 2.606 3.573 1.00 93.19 106 TYR A O 1
ATOM 835 N N . PHE A 1 107 ? -6.394 1.327 4.492 1.00 92.50 107 PHE A N 1
ATOM 836 C CA . PHE A 1 107 ? -7.076 1.219 5.783 1.00 92.50 107 PHE A CA 1
ATOM 837 C C . PHE A 1 107 ? -7.173 2.559 6.517 1.00 92.50 107 PHE A C 1
ATOM 839 O O . PHE A 1 107 ? -8.220 2.840 7.105 1.00 92.50 107 PHE A O 1
ATOM 846 N N . CYS A 1 108 ? -6.144 3.411 6.429 1.00 92.50 108 CYS A N 1
ATOM 847 C CA . CYS A 1 108 ? -6.216 4.795 6.901 1.00 92.50 108 CYS A CA 1
ATOM 848 C C . CYS A 1 108 ? -7.377 5.540 6.232 1.00 92.50 108 CYS A C 1
ATOM 850 O O . CYS A 1 108 ? -8.192 6.142 6.925 1.00 92.50 108 CYS A O 1
ATOM 852 N N . GLY A 1 109 ? -7.501 5.446 4.905 1.00 91.56 109 GLY A N 1
ATOM 853 C CA . GLY A 1 109 ? -8.599 6.060 4.157 1.00 91.56 109 GLY A CA 1
ATOM 854 C C . GLY A 1 109 ? -9.977 5.550 4.584 1.00 91.56 109 GLY A C 1
ATOM 855 O O . GLY A 1 109 ? -10.886 6.349 4.794 1.00 91.56 109 GLY A O 1
ATOM 856 N N . VAL A 1 110 ? -10.129 4.237 4.791 1.00 90.06 110 VAL A N 1
ATOM 857 C CA . VAL A 1 110 ? -11.384 3.645 5.291 1.00 90.06 110 VAL A CA 1
ATOM 858 C C . VAL A 1 110 ? -11.725 4.171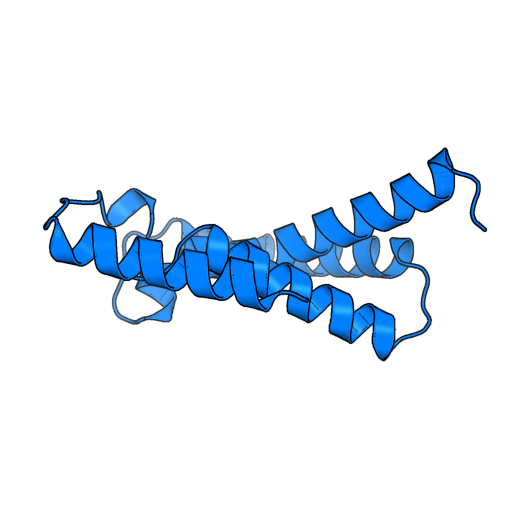 6.687 1.00 90.06 110 VAL A C 1
ATOM 860 O O . VAL A 1 110 ? -12.872 4.540 6.937 1.00 90.06 110 VAL A O 1
ATOM 863 N N . GLN A 1 111 ? -10.751 4.225 7.599 1.00 90.25 111 GLN A N 1
ATOM 864 C CA . GLN A 1 111 ? -10.975 4.720 8.958 1.00 90.25 111 GLN A CA 1
ATOM 865 C C . GLN A 1 111 ? -11.327 6.212 8.968 1.00 90.25 111 GLN A C 1
ATOM 867 O O . GLN A 1 111 ? -12.276 6.607 9.640 1.00 90.25 111 GLN A O 1
ATOM 872 N N . LEU A 1 112 ? -10.604 7.028 8.198 1.00 90.94 112 LEU A N 1
ATOM 873 C CA . LEU A 1 112 ? -10.901 8.451 8.039 1.00 90.94 112 LEU A CA 1
ATOM 874 C C . LEU A 1 112 ? -12.300 8.660 7.458 1.00 90.94 112 LEU A C 1
ATOM 876 O O . LEU A 1 112 ? -13.052 9.475 7.979 1.00 90.94 112 LEU A O 1
ATOM 880 N N . GLY A 1 113 ? -12.685 7.878 6.445 1.00 89.44 113 GLY A N 1
ATOM 881 C CA . GLY A 1 113 ? -14.031 7.910 5.876 1.00 89.44 113 GLY A CA 1
ATOM 882 C C . GLY A 1 113 ? -15.115 7.654 6.925 1.00 89.44 113 GLY A C 1
ATOM 883 O O . GLY A 1 113 ? -16.074 8.417 7.004 1.00 89.44 113 GLY A O 1
ATOM 884 N N . LYS A 1 114 ? -14.934 6.647 7.791 1.00 88.12 114 LYS A N 1
ATOM 885 C CA . LYS A 1 114 ? -15.871 6.364 8.895 1.00 88.12 114 LYS A CA 1
ATOM 886 C C . LYS A 1 114 ? -15.988 7.523 9.884 1.00 88.12 114 LYS A C 1
ATOM 888 O O . LYS A 1 114 ? -17.096 7.859 10.292 1.00 88.12 114 LYS A O 1
ATOM 893 N N . VAL A 1 115 ? -14.862 8.148 10.237 1.00 89.19 115 VAL A N 1
ATOM 894 C CA . VAL A 1 115 ? -14.824 9.296 11.158 1.00 89.19 115 VAL A CA 1
ATOM 895 C C . VAL A 1 115 ? -15.513 10.517 10.547 1.00 89.19 115 VAL A C 1
ATOM 897 O O . VAL A 1 115 ? -16.373 11.114 11.191 1.00 89.19 115 VAL A O 1
ATOM 900 N N . VAL A 1 116 ? -15.177 10.867 9.302 1.00 92.75 116 VAL A N 1
ATOM 901 C CA . VAL A 1 116 ? -15.724 12.045 8.608 1.00 92.75 116 VAL A CA 1
ATOM 902 C C . VAL A 1 116 ? -17.226 11.898 8.375 1.00 92.75 116 VAL A C 1
ATOM 904 O O . VAL A 1 116 ? -17.980 12.829 8.642 1.00 92.75 116 VAL A O 1
ATOM 907 N N . TRP A 1 117 ? -17.678 10.723 7.928 1.00 91.06 117 TRP A N 1
ATOM 908 C CA . TRP A 1 117 ? -19.096 10.470 7.654 1.00 91.06 117 TRP A CA 1
ATOM 909 C C . TRP A 1 117 ? -19.906 10.013 8.876 1.00 91.06 117 TRP A C 1
ATOM 911 O O . TRP A 1 117 ? -21.088 9.704 8.728 1.00 91.06 117 TRP A O 1
ATOM 921 N N . LYS A 1 118 ? -19.299 9.964 10.075 1.00 69.88 118 LYS A N 1
ATOM 922 C CA . LYS A 1 118 ? -19.910 9.472 11.327 1.00 69.88 118 LYS A CA 1
ATOM 923 C C . LYS A 1 118 ? -20.623 8.116 11.182 1.00 69.88 118 LYS A C 1
ATOM 925 O O . LYS A 1 118 ? -21.642 7.875 11.825 1.00 69.88 118 LYS A O 1
ATOM 930 N N . GLN A 1 119 ? -20.099 7.225 10.345 1.00 62.44 119 GLN A N 1
ATOM 931 C CA . GLN A 1 119 ? -20.593 5.850 10.249 1.00 62.44 119 GLN A CA 1
ATOM 932 C C . GLN A 1 119 ? -19.828 5.004 11.271 1.00 62.44 119 GLN A C 1
ATOM 934 O O . GLN A 1 119 ? -18.746 4.489 10.974 1.00 62.44 119 GLN A O 1
ATOM 939 N N . GLY A 1 120 ? -20.359 4.974 12.497 1.00 52.66 120 GLY A N 1
ATOM 940 C CA . GLY A 1 120 ? -19.899 4.123 13.599 1.00 52.66 120 GLY A CA 1
ATOM 941 C C . GLY A 1 120 ? -20.478 2.725 13.494 1.00 52.66 120 GLY A C 1
ATOM 942 O O . GLY A 1 120 ? -21.721 2.636 13.406 1.00 52.66 120 GLY A O 1
#

Foldseek 3Di:
DLVVLVVVLVVVQVVCVVVVPPDPLQPAFNRDDPSVLVSVLVVVLVVCVVPDVDQLVVVLVVLVVVLVCCCPPVCLVVLQPDSDDPDNCSRHSVSVSCSSVSNSVVSVVVNVVCVVVVVD

Secondary structure (DSSP, 8-state):
--HHHHHHHHHHHHHHHHTT----HHHH-SS--HHHHHHHHHHHHHHHHHH--S-HHHHHHHHHHHHHHHHHHSSHHHHHH-----SHHHHTHHHHHTHHHHHHHHHHHHHHHHHHTT--

Organism: Araneus ventricosus (NCBI:txid182803)

pLDDT: mean 82.39, std 10.54, range [52.66, 94.56]

Sequence (120 aa):
SSFPIFLLGFIRLAATTAVGYHKVVPEYGVHWNFFFTFALTKMICYTILYVIKLPAGLFAAATVVIHQLVLSKAGLATLIVSEMRRNFFEANKEGIGSLLGFVTLYFCGVQLGKVVWKQG